Protein AF-A0A966NR68-F1 (afdb_monomer)

Foldseek 3Di:
DDPVVPPDDFDDFFDKDWDKAKLVFGWDQQDDDQAFPDWAWDDKDFDDDPPHTDIIITITITGGHRRDDDTGTDPNPPPD

Structure (mmCIF, N/CA/C/O backbone):
data_AF-A0A966NR68-F1
#
_entry.id   AF-A0A966NR68-F1
#
loop_
_atom_site.group_PDB
_atom_site.id
_atom_site.type_symbol
_atom_site.label_atom_id
_atom_site.label_alt_id
_atom_site.label_comp_id
_atom_site.label_asym_id
_atom_site.label_entity_id
_atom_site.label_seq_id
_atom_site.pdbx_PDB_ins_code
_atom_site.Cartn_x
_atom_site.Cartn_y
_atom_site.Cartn_z
_atom_site.occupancy
_atom_site.B_iso_or_equiv
_atom_site.auth_seq_id
_atom_site.auth_comp_id
_atom_site.auth_asym_id
_atom_site.auth_atom_id
_atom_site.pdbx_PDB_model_num
ATOM 1 N N . TYR A 1 1 ? -13.670 20.254 -9.239 1.00 49.12 1 TYR A N 1
ATOM 2 C CA . TYR A 1 1 ? -13.866 18.847 -9.600 1.00 49.12 1 TYR A CA 1
ATOM 3 C C . TYR A 1 1 ? -13.114 18.582 -10.877 1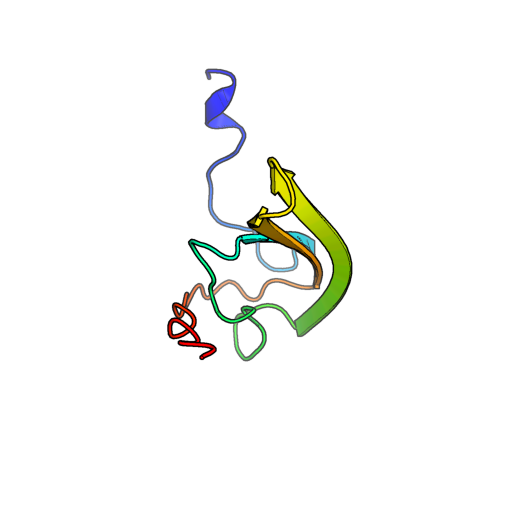.00 49.12 1 TYR A C 1
ATOM 5 O O . TYR A 1 1 ? -13.705 18.477 -11.948 1.00 49.12 1 TYR A O 1
ATOM 13 N N . ASP A 1 2 ? -11.792 18.564 -10.756 1.00 66.25 2 ASP A N 1
ATOM 14 C CA . ASP A 1 2 ? -10.938 17.991 -11.787 1.00 66.25 2 ASP A CA 1
ATOM 15 C C . ASP A 1 2 ? -10.694 16.499 -11.491 1.00 66.25 2 ASP A C 1
ATOM 17 O O . ASP A 1 2 ? -11.098 15.969 -10.456 1.00 66.25 2 ASP A O 1
ATOM 21 N N . GLN A 1 3 ? -10.089 15.793 -12.441 1.00 56.31 3 GLN A N 1
ATOM 22 C CA . GLN A 1 3 ? -9.803 14.359 -12.342 1.00 56.31 3 GLN A CA 1
ATOM 23 C C . GLN A 1 3 ? -8.791 14.018 -11.227 1.00 56.31 3 GLN A C 1
ATOM 25 O O . GLN A 1 3 ? -8.711 12.861 -10.806 1.00 56.31 3 GLN A O 1
ATOM 30 N N . PHE A 1 4 ? -8.037 15.003 -10.739 1.00 54.84 4 PHE A N 1
ATOM 31 C CA . PHE A 1 4 ? -7.012 14.836 -9.716 1.00 54.84 4 PHE A CA 1
ATOM 32 C C . PHE A 1 4 ? -7.575 15.011 -8.301 1.00 54.84 4 PHE A C 1
ATOM 34 O O . PHE A 1 4 ? -7.058 14.356 -7.397 1.00 54.84 4 PHE A O 1
ATOM 41 N N . ASP A 1 5 ? -8.692 15.738 -8.132 1.00 51.12 5 ASP A N 1
ATOM 42 C CA . ASP A 1 5 ? -9.483 15.840 -6.884 1.00 51.12 5 ASP A CA 1
ATOM 43 C C . ASP A 1 5 ? -9.910 14.474 -6.295 1.00 51.12 5 ASP A C 1
ATOM 45 O O . ASP A 1 5 ? -10.301 14.384 -5.133 1.00 51.12 5 ASP A O 1
ATOM 49 N N . LEU A 1 6 ? -9.846 13.392 -7.080 1.00 54.75 6 LEU A N 1
ATOM 50 C CA . LEU A 1 6 ? -10.324 12.056 -6.704 1.00 54.75 6 LEU A CA 1
ATOM 51 C C . LEU A 1 6 ? -9.340 11.216 -5.873 1.00 54.75 6 LEU A C 1
ATOM 53 O O . LEU A 1 6 ? -9.738 10.172 -5.358 1.00 54.75 6 LEU A O 1
ATOM 57 N N . TRP A 1 7 ? -8.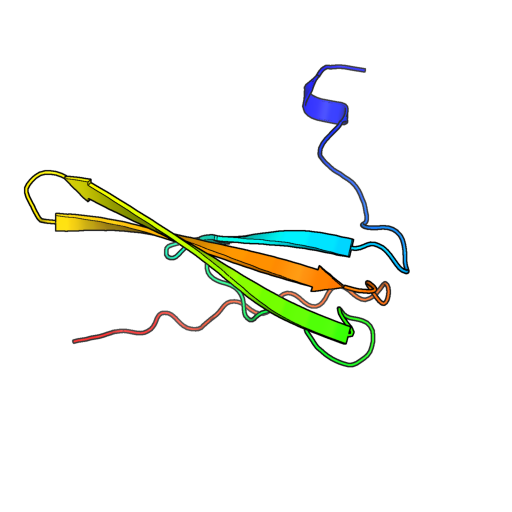074 11.622 -5.742 1.00 61.62 7 TRP A N 1
ATOM 58 C CA . TRP A 1 7 ? -7.019 10.730 -5.226 1.00 61.62 7 TRP A CA 1
ATOM 59 C C . TRP A 1 7 ? -6.327 11.230 -3.959 1.00 61.62 7 TRP A C 1
ATOM 61 O O . TRP A 1 7 ? -5.435 10.558 -3.441 1.00 61.62 7 TRP A O 1
ATOM 71 N N . PHE A 1 8 ? -6.733 12.387 -3.439 1.00 70.56 8 PHE A N 1
ATOM 72 C CA . PHE A 1 8 ? -6.184 12.953 -2.214 1.00 70.56 8 PHE A CA 1
ATOM 73 C C . PHE A 1 8 ? -7.266 13.141 -1.154 1.00 70.56 8 PHE A C 1
ATOM 75 O O . PHE A 1 8 ? -8.372 13.599 -1.420 1.00 70.56 8 PHE A O 1
ATOM 82 N N . GLY A 1 9 ? -6.941 12.768 0.078 1.00 77.25 9 GLY A N 1
ATOM 83 C CA . GLY A 1 9 ? -7.861 12.846 1.201 1.00 77.25 9 GLY A CA 1
ATOM 84 C C . GLY A 1 9 ? -7.398 11.9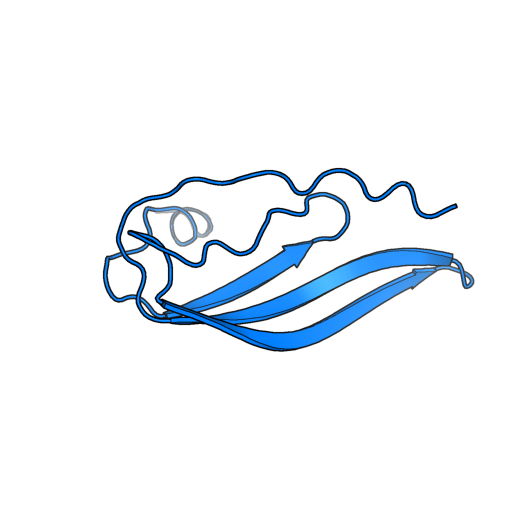83 2.362 1.00 77.25 9 GLY A C 1
ATOM 85 O O . GLY A 1 9 ? -6.463 11.187 2.248 1.00 77.25 9 GLY A O 1
ATOM 86 N N . SER A 1 10 ? -8.049 12.157 3.505 1.00 84.50 10 SER A N 1
ATOM 87 C CA . SER A 1 10 ? -7.834 11.285 4.654 1.00 84.50 10 SER A CA 1
ATOM 88 C C . SER A 1 10 ? -8.426 9.909 4.376 1.00 84.50 10 SER A C 1
ATOM 90 O O . SER A 1 10 ? -9.540 9.791 3.870 1.00 84.50 10 SER A O 1
ATOM 92 N N . LEU A 1 11 ? -7.695 8.862 4.748 1.00 88.69 11 LEU A N 1
ATOM 93 C CA . LEU A 1 11 ? -8.220 7.506 4.702 1.00 88.69 11 LEU A CA 1
ATOM 94 C C . LEU A 1 11 ? -9.291 7.344 5.799 1.00 88.69 11 LEU A C 1
ATOM 96 O O . LEU A 1 11 ? -8.968 7.580 6.968 1.00 88.69 11 LEU A O 1
ATOM 100 N N . PRO A 1 12 ? -10.537 6.946 5.474 1.00 91.69 12 PRO A N 1
ATOM 101 C CA . PRO A 1 12 ? -11.560 6.717 6.490 1.00 91.69 12 PRO A CA 1
ATOM 102 C C . PRO A 1 12 ? -11.160 5.590 7.444 1.00 91.69 12 PRO A C 1
ATOM 104 O O . PRO A 1 12 ? -10.546 4.602 7.024 1.00 91.69 12 PRO A O 1
ATOM 107 N N . GLU A 1 13 ? -11.531 5.703 8.717 1.00 95.56 13 GLU A N 1
ATOM 108 C CA . GLU A 1 13 ? -11.336 4.621 9.687 1.00 95.56 13 GLU A CA 1
ATOM 109 C C . GLU A 1 13 ? -12.025 3.327 9.223 1.00 95.56 13 GLU A C 1
ATOM 111 O O . GLU A 1 13 ? -13.081 3.341 8.593 1.00 95.56 13 GLU A O 1
ATOM 116 N N . GLY A 1 14 ? -11.388 2.189 9.489 1.00 96.19 14 GLY A N 1
ATOM 117 C CA . GLY A 1 14 ? -11.840 0.868 9.055 1.00 96.19 14 GLY A CA 1
ATOM 118 C C . GLY A 1 14 ? -11.503 0.505 7.604 1.00 96.19 14 GLY A C 1
ATOM 119 O O . GLY A 1 14 ? -11.661 -0.658 7.232 1.00 96.19 14 GLY A O 1
ATOM 120 N N . SER A 1 15 ? -10.988 1.438 6.796 1.00 95.62 15 SER A N 1
ATOM 121 C CA . SER A 1 15 ? -10.679 1.183 5.383 1.00 95.62 15 SER A CA 1
ATOM 122 C C . SER A 1 15 ? -9.591 0.126 5.185 1.00 95.62 15 SER A C 1
ATOM 124 O O . SER A 1 15 ? -8.660 -0.000 5.987 1.00 95.62 15 SER A O 1
ATOM 126 N N . ASN A 1 16 ? -9.686 -0.591 4.064 1.00 96.19 16 ASN A N 1
ATOM 127 C CA . ASN A 1 16 ? -8.644 -1.480 3.557 1.00 96.19 16 ASN A CA 1
ATOM 128 C C . ASN A 1 16 ? -8.054 -0.879 2.278 1.00 96.19 16 ASN A C 1
ATOM 130 O O . ASN A 1 16 ? -8.795 -0.313 1.475 1.00 96.19 16 ASN A O 1
ATOM 134 N N . VAL A 1 17 ? -6.746 -1.021 2.073 1.00 95.06 17 VAL A N 1
ATOM 135 C CA . VAL A 1 17 ? -6.039 -0.430 0.927 1.00 95.06 17 VAL A CA 1
ATOM 136 C C . VAL A 1 17 ? -5.005 -1.382 0.342 1.00 95.06 17 VAL A C 1
ATOM 138 O O . VAL A 1 17 ? -4.519 -2.295 1.012 1.00 95.06 17 VAL A O 1
ATOM 141 N N . ILE A 1 18 ? -4.625 -1.115 -0.905 1.00 95.88 18 ILE A N 1
ATOM 142 C CA . ILE A 1 18 ? -3.358 -1.577 -1.464 1.00 95.88 18 ILE A CA 1
ATOM 143 C C . ILE A 1 18 ? -2.327 -0.487 -1.184 1.00 95.88 18 ILE A C 1
ATOM 145 O O . ILE A 1 18 ? -2.415 0.611 -1.726 1.00 95.88 18 ILE A O 1
ATOM 149 N N . LEU A 1 19 ? -1.379 -0.781 -0.301 1.00 93.88 19 LEU A N 1
ATOM 150 C CA . LEU A 1 19 ? -0.254 0.092 -0.007 1.00 93.88 19 LEU A CA 1
ATOM 151 C C . LEU A 1 19 ? 0.863 -0.182 -1.012 1.00 93.88 19 LEU A C 1
ATOM 153 O O . LEU A 1 19 ? 1.299 -1.324 -1.150 1.00 93.88 19 LEU A O 1
ATOM 157 N N . LEU A 1 20 ? 1.329 0.872 -1.675 1.00 94.00 20 LEU A N 1
ATOM 158 C CA . LEU A 1 20 ? 2.498 0.854 -2.547 1.00 94.00 20 LEU A CA 1
ATOM 159 C C . LEU A 1 20 ? 3.670 1.489 -1.797 1.00 94.00 20 LEU A C 1
ATOM 161 O O . LEU A 1 20 ? 3.595 2.653 -1.404 1.00 94.00 20 LEU A O 1
ATOM 165 N N . ASN A 1 21 ? 4.744 0.727 -1.605 1.00 92.81 21 ASN A N 1
ATOM 166 C CA . ASN A 1 21 ? 6.003 1.223 -1.065 1.00 92.81 21 ASN A CA 1
ATOM 167 C C . ASN A 1 21 ? 7.035 1.367 -2.188 1.00 92.81 21 ASN A C 1
ATOM 169 O O . ASN A 1 21 ? 7.237 0.430 -2.957 1.00 92.81 21 ASN A O 1
ATOM 173 N N . TRP A 1 22 ? 7.687 2.525 -2.282 1.00 93.00 22 TRP A N 1
ATOM 174 C CA . TRP A 1 22 ? 8.654 2.849 -3.329 1.00 93.00 22 TRP A CA 1
ATOM 175 C C . TRP A 1 22 ? 10.065 2.914 -2.746 1.00 93.00 22 TRP A C 1
ATOM 177 O O . TRP A 1 22 ? 10.309 3.688 -1.824 1.00 93.00 22 TRP A O 1
ATOM 187 N N . SER A 1 23 ? 11.021 2.168 -3.303 1.00 89.81 23 SER A N 1
ATOM 188 C CA . SER A 1 23 ? 12.384 2.065 -2.759 1.00 89.81 23 SER A CA 1
ATOM 189 C C . SER A 1 23 ? 13.097 3.404 -2.566 1.00 89.81 23 SER A C 1
ATOM 191 O O . SER A 1 23 ? 13.828 3.569 -1.594 1.00 89.81 23 SER A O 1
ATOM 193 N N . GLN A 1 24 ? 12.886 4.380 -3.456 1.00 89.31 24 GLN A N 1
ATOM 194 C CA . GLN A 1 24 ? 13.505 5.704 -3.318 1.00 89.31 24 GLN A CA 1
ATOM 195 C C . GLN A 1 24 ? 12.807 6.600 -2.280 1.00 89.31 24 GLN A C 1
ATOM 197 O O . GLN A 1 24 ? 13.390 7.585 -1.826 1.00 89.31 24 GLN A O 1
ATOM 202 N N . MET A 1 25 ? 11.578 6.268 -1.877 1.00 87.75 25 MET A N 1
ATOM 203 C CA . MET A 1 25 ? 10.798 7.015 -0.890 1.00 87.75 25 MET A CA 1
ATOM 204 C C . MET A 1 25 ? 10.125 6.066 0.108 1.00 87.75 25 MET A C 1
ATOM 206 O O . MET A 1 25 ? 8.918 6.141 0.338 1.00 87.75 25 MET A O 1
ATOM 210 N N . SER A 1 26 ? 10.920 5.164 0.691 1.00 87.50 26 SER A N 1
ATOM 211 C CA . SER A 1 26 ? 10.380 4.135 1.578 1.00 87.50 26 SER A CA 1
ATOM 212 C C . SER A 1 26 ? 9.970 4.699 2.936 1.00 87.50 26 SER A C 1
ATOM 214 O O . SER A 1 26 ? 10.677 5.506 3.555 1.00 87.50 26 SER A O 1
ATOM 216 N N . PHE A 1 27 ? 8.824 4.230 3.414 1.00 89.44 27 PHE A N 1
ATOM 217 C CA . PHE A 1 27 ? 8.340 4.432 4.772 1.00 89.44 27 PHE A CA 1
ATOM 218 C C . PHE A 1 27 ? 8.159 3.076 5.437 1.00 89.44 27 PHE A C 1
ATOM 220 O O . PHE A 1 27 ? 7.800 2.093 4.789 1.00 89.44 27 PHE A O 1
ATOM 227 N N . LYS A 1 28 ? 8.336 3.036 6.757 1.00 90.44 28 LYS A N 1
ATOM 228 C CA . LYS A 1 28 ? 7.950 1.858 7.529 1.00 90.44 28 LYS A CA 1
ATOM 229 C C . LYS A 1 28 ? 6.455 1.581 7.313 1.00 90.44 28 LYS A C 1
ATOM 231 O O . LYS A 1 28 ? 5.665 2.531 7.368 1.00 90.44 28 LYS A O 1
ATOM 236 N N . PRO A 1 29 ? 6.050 0.313 7.119 1.00 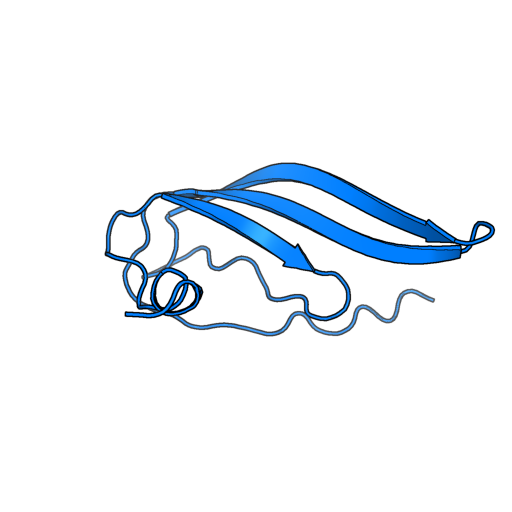90.44 29 PRO A N 1
ATOM 237 C CA . PRO A 1 29 ? 4.643 -0.045 7.016 1.00 90.44 29 PRO A CA 1
ATOM 238 C C . PRO A 1 29 ? 3.854 0.481 8.227 1.00 90.44 29 PRO A C 1
ATOM 240 O O . PRO A 1 29 ? 4.261 0.223 9.364 1.00 90.44 29 PRO A O 1
ATOM 243 N N . PRO A 1 30 ? 2.744 1.211 8.020 1.00 93.38 30 PRO A N 1
ATOM 244 C CA . PRO A 1 30 ? 1.985 1.810 9.109 1.00 93.38 30 PRO A CA 1
ATOM 245 C C . PRO A 1 30 ? 1.078 0.762 9.772 1.00 93.38 30 PRO A C 1
ATOM 247 O O . PRO A 1 30 ? -0.123 0.699 9.507 1.00 9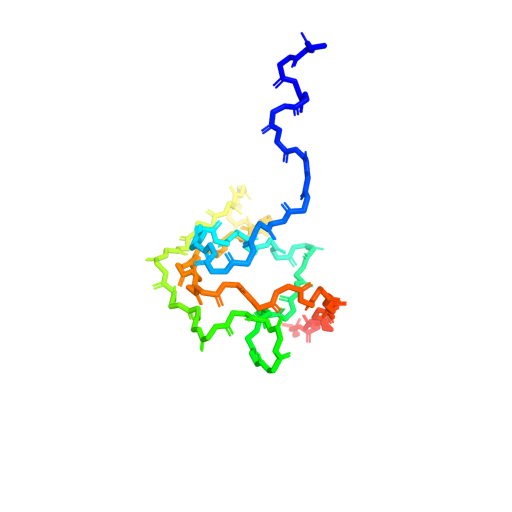3.38 30 PRO A O 1
ATOM 250 N N . VAL A 1 31 ? 1.669 -0.093 10.608 1.00 95.00 31 VAL A N 1
ATOM 251 C CA . VAL A 1 31 ? 0.990 -1.157 11.359 1.00 95.00 31 VAL A CA 1
ATOM 252 C C . VAL A 1 31 ? 1.212 -0.941 12.854 1.00 95.00 31 VAL A C 1
ATOM 254 O O . VAL A 1 31 ? 2.350 -0.801 13.297 1.00 95.00 31 VAL A O 1
ATOM 257 N N . GLY A 1 32 ? 0.135 -0.946 13.643 1.00 91.44 32 GLY A N 1
ATOM 258 C CA . GLY A 1 32 ? 0.201 -0.718 15.088 1.00 91.44 32 GLY A CA 1
ATOM 259 C C . GLY A 1 32 ? -0.968 0.103 15.624 1.00 91.44 32 GLY A C 1
ATOM 260 O O . GLY A 1 32 ? -1.998 0.255 14.967 1.00 91.44 32 GLY A O 1
ATOM 261 N N . GLU A 1 33 ? -0.820 0.627 16.840 1.00 93.06 33 GLU A N 1
ATOM 262 C CA . GLU A 1 33 ? -1.878 1.376 17.520 1.00 93.06 33 GLU A CA 1
ATOM 263 C C . GLU A 1 33 ? -2.317 2.609 16.709 1.00 93.06 33 GLU A C 1
ATOM 265 O O . GLU A 1 33 ? -1.519 3.491 16.393 1.00 93.06 33 GLU A O 1
ATOM 270 N N . GLY A 1 34 ? -3.607 2.665 16.361 1.00 93.56 34 GLY A N 1
ATOM 271 C CA . GLY A 1 34 ? -4.182 3.736 15.541 1.00 93.56 34 GLY A CA 1
ATOM 272 C C . GLY A 1 34 ? -3.804 3.693 14.055 1.00 93.56 34 GLY A C 1
ATOM 273 O O . GLY A 1 34 ? -4.211 4.579 13.311 1.00 93.56 34 GLY A O 1
ATOM 274 N N . GLN A 1 35 ? -3.063 2.680 13.603 1.00 96.31 35 GLN A N 1
ATOM 275 C CA . GLN A 1 35 ? -2.702 2.484 12.197 1.00 96.31 35 GLN A CA 1
ATOM 276 C C . GLN A 1 35 ? -3.437 1.267 11.613 1.00 96.31 35 GLN A C 1
ATOM 278 O O . GLN A 1 35 ? -4.526 0.936 12.077 1.00 96.31 35 GLN A O 1
ATOM 283 N N . PHE A 1 36 ? -2.913 0.613 10.570 1.00 97.06 36 PHE A N 1
ATOM 284 C CA . PHE A 1 36 ? -3.519 -0.631 10.090 1.00 97.06 36 PHE A CA 1
ATOM 285 C C . PHE A 1 36 ? -3.313 -1.766 11.092 1.00 97.06 36 PHE A C 1
ATOM 287 O O . PHE A 1 36 ? -2.282 -1.852 11.761 1.00 97.06 36 PHE A O 1
ATOM 294 N N . ARG A 1 37 ? -4.270 -2.699 11.145 1.00 96.75 37 ARG A N 1
ATOM 295 C CA . ARG A 1 37 ? -4.130 -3.920 11.953 1.00 96.75 37 ARG A CA 1
ATOM 296 C C . ARG A 1 37 ? -3.103 -4.880 11.364 1.00 96.75 37 ARG A C 1
ATOM 298 O O . ARG A 1 37 ? -2.400 -5.568 12.094 1.00 96.75 37 ARG A O 1
ATOM 305 N N . THR A 1 38 ? -3.082 -4.989 10.039 1.00 96.62 38 THR A N 1
ATOM 306 C CA . THR A 1 38 ? -2.196 -5.892 9.298 1.00 96.62 38 THR A CA 1
ATOM 307 C C . THR A 1 38 ? -1.879 -5.266 7.944 1.00 96.62 38 THR A C 1
ATOM 309 O O . THR A 1 38 ? -2.727 -4.573 7.378 1.00 96.62 38 THR A O 1
ATOM 312 N N . CYS A 1 39 ? -0.682 -5.540 7.430 1.00 96.44 39 CYS A N 1
ATOM 313 C CA . CYS A 1 39 ? -0.307 -5.329 6.038 1.00 96.44 39 CYS A CA 1
ATOM 314 C C . CYS A 1 39 ? 0.378 -6.605 5.546 1.00 96.44 39 CYS A C 1
ATOM 316 O O . CYS A 1 39 ? 1.476 -6.924 6.001 1.00 96.44 39 CYS A O 1
ATOM 318 N N . ARG A 1 40 ? -0.273 -7.359 4.654 1.00 97.19 40 ARG A N 1
ATOM 319 C CA . ARG A 1 40 ? 0.328 -8.559 4.048 1.00 97.19 40 ARG A CA 1
ATOM 320 C C . ARG A 1 40 ? 0.985 -8.206 2.712 1.00 97.19 40 ARG A C 1
ATOM 322 O O . ARG A 1 40 ? 0.333 -7.520 1.924 1.00 97.19 40 ARG A O 1
ATOM 329 N N . PRO A 1 41 ? 2.199 -8.693 2.412 1.00 96.94 41 PRO A N 1
ATOM 330 C CA . PRO A 1 41 ? 2.776 -8.557 1.079 1.00 96.94 41 PRO A CA 1
ATOM 331 C C . PRO A 1 41 ? 1.868 -9.193 0.020 1.00 96.94 41 PRO A C 1
ATOM 333 O O . PRO A 1 41 ? 1.238 -10.222 0.274 1.00 96.94 41 PRO A O 1
ATOM 336 N N . LEU A 1 42 ? 1.799 -8.571 -1.153 1.00 97.81 42 LEU A N 1
ATOM 337 C CA . LEU A 1 42 ? 1.079 -9.077 -2.320 1.00 97.81 42 LEU A CA 1
ATOM 338 C C . LEU A 1 42 ? 2.030 -9.363 -3.471 1.00 97.81 42 LEU A C 1
ATOM 340 O O . LEU A 1 42 ? 2.026 -10.470 -3.996 1.00 97.81 42 LEU A O 1
ATOM 344 N N . ASP A 1 43 ? 2.812 -8.359 -3.863 1.00 96.88 43 ASP A N 1
ATOM 345 C CA . ASP A 1 43 ? 3.655 -8.431 -5.049 1.00 96.88 43 ASP A CA 1
ATOM 346 C C . ASP A 1 43 ? 4.828 -7.449 -4.956 1.00 96.88 43 ASP A C 1
ATOM 348 O O . ASP A 1 43 ? 4.860 -6.554 -4.102 1.00 96.88 43 ASP A O 1
ATOM 352 N N . ARG A 1 44 ? 5.801 -7.629 -5.844 1.00 95.31 44 ARG A N 1
ATOM 353 C CA . ARG A 1 44 ? 6.985 -6.798 -5.975 1.00 95.31 44 ARG A CA 1
ATOM 354 C C . ARG A 1 44 ? 7.305 -6.579 -7.447 1.00 95.31 44 ARG A C 1
ATOM 356 O O . ARG A 1 44 ? 7.612 -7.519 -8.172 1.00 95.31 44 ARG A O 1
ATOM 363 N N . LEU A 1 45 ? 7.348 -5.315 -7.847 1.00 94.88 45 LEU A N 1
ATOM 364 C CA . LEU A 1 45 ? 7.765 -4.899 -9.178 1.00 94.88 45 LEU A CA 1
ATOM 365 C C . LEU A 1 45 ? 9.160 -4.280 -9.114 1.00 94.88 45 LEU A C 1
ATOM 367 O O . LEU A 1 45 ? 9.367 -3.263 -8.452 1.00 94.88 45 LEU A O 1
ATOM 371 N N . SER A 1 46 ? 10.108 -4.874 -9.831 1.00 94.25 46 SER A N 1
ATOM 372 C CA . SER A 1 46 ? 11.452 -4.324 -10.010 1.00 94.25 46 SER A CA 1
ATOM 373 C C . SER A 1 46 ? 11.569 -3.673 -11.382 1.00 94.25 46 SER A C 1
ATOM 375 O O . SER A 1 46 ? 11.303 -4.304 -12.402 1.00 94.25 46 SER A O 1
ATOM 377 N N . ILE A 1 47 ? 11.989 -2.413 -11.399 1.00 94.06 47 ILE A N 1
ATOM 378 C CA . ILE A 1 47 ? 12.272 -1.649 -12.609 1.00 94.06 47 ILE A CA 1
ATOM 379 C C . ILE A 1 47 ? 13.782 -1.568 -12.772 1.00 94.06 47 ILE A C 1
ATOM 381 O O . ILE A 1 47 ? 14.486 -1.079 -11.885 1.00 94.06 47 ILE A O 1
ATOM 385 N N . GLY A 1 48 ? 14.271 -2.035 -13.916 1.00 93.69 48 GLY A N 1
ATOM 386 C CA . GLY A 1 48 ? 15.679 -1.959 -14.274 1.00 93.69 48 GLY A CA 1
ATOM 387 C C . GLY A 1 48 ? 15.888 -1.470 -15.699 1.00 93.69 48 GLY A C 1
ATOM 388 O O . GLY A 1 48 ? 14.982 -1.518 -16.530 1.00 93.69 48 GLY A O 1
ATOM 389 N N . HIS A 1 49 ? 17.098 -1.000 -15.973 1.00 93.25 49 HIS A N 1
ATOM 390 C CA . HIS A 1 49 ? 17.528 -0.548 -17.289 1.00 93.25 49 HIS A CA 1
ATOM 391 C C . HIS A 1 49 ? 18.990 -0.940 -17.489 1.00 93.25 49 HIS A C 1
ATOM 393 O O . HIS A 1 49 ? 19.814 -0.706 -16.614 1.00 93.25 49 HIS A O 1
ATOM 399 N N . MET A 1 50 ? 19.309 -1.575 -18.621 1.00 93.88 50 MET A N 1
ATOM 400 C CA . MET A 1 50 ? 20.670 -2.048 -18.931 1.00 93.88 50 MET A CA 1
ATOM 401 C C . MET A 1 50 ? 21.296 -2.943 -17.839 1.00 93.88 50 MET A C 1
ATOM 403 O O . MET A 1 50 ? 22.505 -2.946 -17.645 1.00 93.88 50 MET A O 1
ATOM 407 N N . GLY A 1 51 ? 20.473 -3.723 -17.130 1.00 88.00 51 GLY A N 1
ATOM 408 C CA . GLY A 1 51 ? 20.926 -4.603 -16.044 1.00 88.00 51 GLY A CA 1
ATOM 409 C C . GLY A 1 51 ? 21.093 -3.912 -14.686 1.00 88.00 51 GLY A C 1
ATOM 410 O O . GLY A 1 51 ? 21.300 -4.600 -13.691 1.00 88.00 51 GLY A O 1
ATOM 411 N N . GLU A 1 52 ? 20.936 -2.589 -14.615 1.00 88.88 52 GLU A N 1
ATOM 412 C CA . GLU A 1 52 ? 20.933 -1.842 -13.359 1.00 88.88 52 GLU A CA 1
ATOM 413 C C . GLU A 1 52 ? 19.527 -1.764 -12.764 1.00 88.88 52 GLU A C 1
ATOM 415 O O . GLU A 1 52 ? 18.542 -1.532 -13.472 1.00 88.88 52 GLU A O 1
ATOM 420 N N . ALA A 1 53 ? 19.427 -1.936 -11.446 1.00 88.88 53 ALA A N 1
ATOM 421 C CA . ALA A 1 53 ? 18.182 -1.744 -10.716 1.00 88.88 53 ALA A CA 1
ATOM 422 C C . ALA A 1 53 ? 17.941 -0.245 -10.494 1.00 88.88 53 ALA A C 1
ATOM 424 O O . ALA A 1 53 ? 18.709 0.417 -9.801 1.00 88.88 53 ALA A O 1
ATOM 425 N N . LEU A 1 54 ? 16.854 0.282 -11.059 1.00 91.25 54 LEU A N 1
ATOM 426 C CA . LEU A 1 54 ? 16.481 1.690 -10.922 1.00 91.25 54 LEU A CA 1
ATOM 427 C C . LEU A 1 54 ? 15.482 1.911 -9.795 1.00 91.25 54 LEU A C 1
ATOM 429 O O . LEU A 1 54 ? 15.507 2.946 -9.134 1.00 91.25 54 LEU A O 1
ATOM 433 N N . SER A 1 55 ? 14.541 0.987 -9.614 1.00 92.56 55 SER A N 1
ATOM 434 C CA . SER A 1 55 ? 13.485 1.143 -8.623 1.00 92.56 55 SER A CA 1
ATOM 435 C C . SER A 1 55 ? 12.838 -0.182 -8.259 1.00 92.56 55 SER A C 1
ATOM 437 O O . SER A 1 55 ? 12.828 -1.129 -9.044 1.00 92.56 55 SER A O 1
ATOM 439 N N . GLN A 1 56 ? 12.255 -0.228 -7.072 1.00 94.12 56 GLN A N 1
ATOM 440 C CA . GLN A 1 56 ? 11.448 -1.330 -6.601 1.00 94.12 56 GLN A CA 1
ATOM 441 C C . GLN A 1 56 ? 10.167 -0.788 -5.976 1.00 94.12 56 GLN A C 1
ATOM 443 O O . GLN A 1 56 ? 10.189 0.162 -5.190 1.00 94.12 56 GLN A O 1
ATOM 448 N N . PHE A 1 57 ? 9.059 -1.430 -6.324 1.00 94.44 57 PHE A N 1
ATOM 449 C CA . PHE A 1 57 ? 7.743 -1.180 -5.763 1.00 94.44 57 PHE A CA 1
ATOM 450 C C . PHE A 1 57 ? 7.262 -2.435 -5.052 1.00 94.44 57 PHE A C 1
ATOM 452 O O . PHE A 1 57 ? 7.228 -3.510 -5.647 1.00 94.44 57 PHE A O 1
ATOM 459 N N . GLU A 1 58 ? 6.888 -2.307 -3.787 1.00 95.62 58 GLU A N 1
ATOM 460 C CA . GLU A 1 58 ? 6.303 -3.397 -3.010 1.00 95.62 58 GLU A CA 1
ATOM 461 C C . GLU A 1 58 ? 4.833 -3.097 -2.751 1.00 95.62 58 GLU A C 1
ATOM 463 O O . GLU A 1 58 ? 4.489 -2.029 -2.244 1.00 95.62 58 GLU A O 1
ATOM 468 N N . LEU A 1 59 ? 3.962 -4.038 -3.108 1.00 96.50 59 LEU A N 1
ATOM 469 C CA . LEU A 1 59 ? 2.528 -3.931 -2.893 1.00 96.50 59 LEU A CA 1
ATOM 470 C C . LEU A 1 59 ? 2.136 -4.756 -1.675 1.00 96.50 59 LEU A C 1
ATOM 472 O O . LEU A 1 59 ? 2.529 -5.914 -1.544 1.00 96.50 59 LEU A O 1
ATOM 476 N N . SER A 1 60 ? 1.332 -4.173 -0.792 1.00 97.12 60 SER A N 1
ATOM 477 C CA . SER A 1 60 ? 0.790 -4.850 0.385 1.00 97.12 60 SER A CA 1
ATOM 478 C C . SER A 1 60 ? -0.704 -4.592 0.533 1.00 97.12 60 SER A C 1
ATOM 480 O O . SER A 1 60 ? -1.172 -3.485 0.296 1.00 97.12 60 SER A O 1
ATOM 482 N N . TYR A 1 61 ? -1.465 -5.593 0.968 1.00 97.75 61 TYR A N 1
ATOM 483 C CA . TYR A 1 61 ? -2.858 -5.405 1.366 1.00 97.75 61 TYR A CA 1
ATOM 484 C C . TYR A 1 61 ? -2.917 -5.049 2.845 1.00 97.75 61 TYR A C 1
ATOM 486 O O . TYR A 1 61 ? -2.629 -5.897 3.693 1.00 97.75 61 TYR A O 1
ATOM 494 N N . CYS A 1 62 ? -3.286 -3.807 3.136 1.00 97.25 62 CYS A N 1
ATOM 495 C CA . CYS A 1 62 ? -3.384 -3.267 4.483 1.00 97.25 62 CYS A CA 1
ATOM 496 C C . CYS A 1 62 ? -4.843 -3.156 4.920 1.00 97.25 62 CYS A C 1
ATO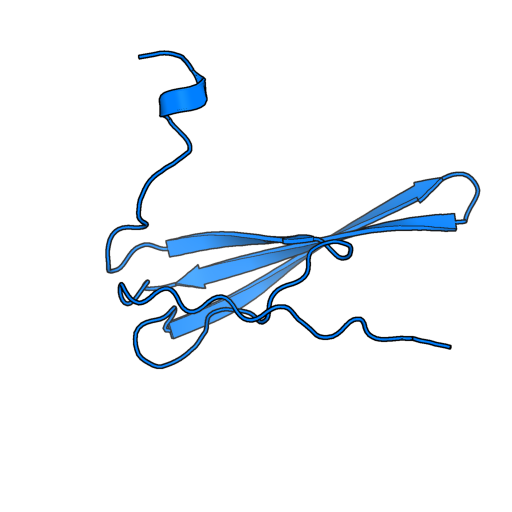M 498 O O . CYS A 1 62 ? -5.694 -2.720 4.143 1.00 97.25 62 CYS A O 1
ATOM 500 N N . GLN A 1 63 ? -5.145 -3.560 6.155 1.00 97.50 63 GLN A N 1
ATOM 501 C CA . GLN A 1 63 ? -6.524 -3.724 6.615 1.00 97.50 63 GLN A CA 1
ATOM 502 C C . GLN A 1 63 ? -6.845 -2.969 7.899 1.00 97.50 63 GLN A C 1
ATOM 504 O O . GLN A 1 63 ? -6.087 -3.023 8.870 1.00 97.50 63 GLN A O 1
ATOM 509 N N . GLY A 1 64 ? -8.032 -2.357 7.920 1.00 97.06 64 GLY A N 1
ATOM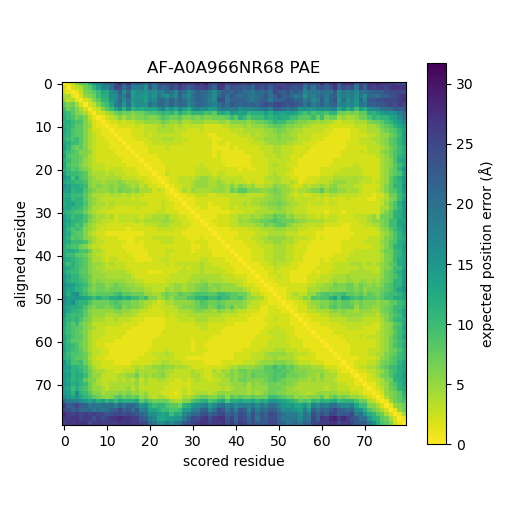 510 C CA . GLY A 1 64 ? -8.622 -1.712 9.088 1.00 97.06 64 GLY A CA 1
ATOM 511 C C . GLY A 1 64 ? -7.814 -0.519 9.581 1.00 97.06 64 GLY A C 1
ATOM 512 O O . GLY A 1 64 ? -7.197 -0.607 10.637 1.00 97.06 64 GLY A O 1
ATOM 513 N N . TRP A 1 65 ? -7.809 0.572 8.816 1.00 97.12 65 TRP A N 1
ATOM 514 C CA . TRP A 1 65 ? -7.150 1.819 9.206 1.00 97.12 65 TRP A CA 1
ATOM 515 C C . TRP A 1 65 ? -7.690 2.390 10.528 1.00 97.12 65 TRP A C 1
ATOM 517 O O . TRP A 1 65 ? -8.899 2.526 10.684 1.00 97.12 65 TRP A O 1
ATOM 527 N N . GLY A 1 66 ? -6.807 2.757 11.461 1.00 96.12 66 GLY A N 1
ATOM 528 C CA . GLY A 1 66 ? -7.172 3.274 12.788 1.00 96.12 66 GLY A CA 1
ATOM 529 C C . GLY A 1 66 ? -7.188 4.802 12.941 1.00 96.12 66 GLY A C 1
ATOM 530 O O . GLY A 1 66 ? -7.268 5.283 14.068 1.00 96.12 66 GLY A O 1
ATOM 531 N N . GLY A 1 67 ? -7.058 5.569 11.853 1.00 94.00 67 GLY A N 1
ATOM 532 C CA . GLY A 1 67 ? -7.232 7.030 11.870 1.00 94.00 67 GLY A CA 1
ATOM 533 C C . GLY A 1 67 ? -5.997 7.863 12.243 1.00 94.00 67 GLY A C 1
ATOM 534 O O . GLY A 1 67 ? -6.004 9.075 12.035 1.00 94.00 67 GLY A O 1
ATOM 535 N N . LYS A 1 68 ? -4.906 7.261 12.737 1.00 92.69 68 LYS A N 1
ATOM 536 C CA . LYS A 1 68 ? -3.701 7.983 13.187 1.00 92.69 68 LYS A CA 1
ATOM 537 C C . LYS A 1 68 ? -2.528 7.811 12.224 1.00 92.69 68 LYS A C 1
ATOM 539 O O . LYS A 1 68 ? -1.758 6.854 12.300 1.00 92.69 68 LYS A O 1
ATOM 544 N N . ALA A 1 69 ? -2.333 8.788 11.343 1.00 87.06 69 ALA A N 1
ATOM 545 C CA . ALA A 1 69 ? -1.143 8.842 10.498 1.00 87.06 69 ALA A CA 1
ATOM 546 C C . ALA A 1 69 ? 0.108 9.180 11.331 1.00 87.06 69 ALA A C 1
ATOM 548 O O . ALA A 1 69 ? 0.148 10.199 12.013 1.00 87.06 69 ALA A O 1
ATOM 549 N N . ASN A 1 70 ? 1.141 8.336 11.252 1.00 89.44 70 ASN A N 1
ATO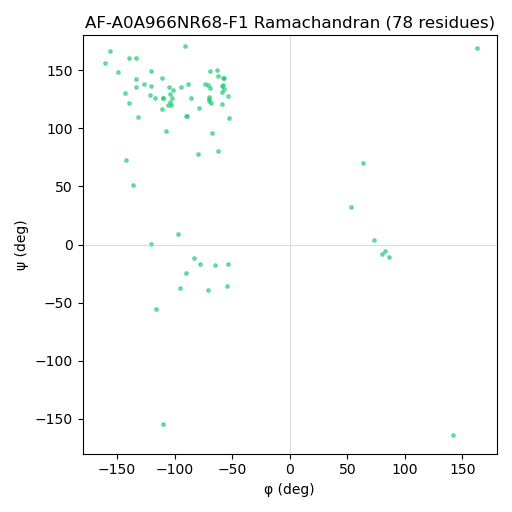M 550 C CA . ASN A 1 70 ? 2.472 8.623 11.800 1.00 89.44 70 ASN A CA 1
ATOM 551 C C . ASN A 1 70 ? 3.551 8.070 10.850 1.00 89.44 70 ASN A C 1
ATOM 553 O O . ASN A 1 70 ? 4.126 7.010 11.119 1.00 89.44 70 ASN A O 1
ATOM 557 N N . PRO A 1 71 ? 3.755 8.711 9.685 1.00 87.38 71 PRO A N 1
ATOM 558 C CA . PRO A 1 71 ? 4.681 8.221 8.676 1.00 87.38 71 PRO A CA 1
ATOM 559 C C . PRO A 1 71 ? 6.124 8.330 9.177 1.00 87.38 71 PRO A C 1
ATOM 561 O O . PRO A 1 71 ? 6.615 9.415 9.482 1.00 87.38 71 PRO A O 1
ATOM 564 N N . GLN A 1 72 ? 6.827 7.200 9.223 1.00 89.38 72 GLN A N 1
ATOM 565 C CA . GLN A 1 72 ? 8.250 7.151 9.554 1.00 89.38 72 GLN A CA 1
ATOM 566 C C . GLN A 1 72 ? 9.031 6.754 8.315 1.00 89.38 72 GLN A C 1
ATOM 568 O O . GLN A 1 72 ? 8.844 5.646 7.809 1.00 89.38 72 GLN A O 1
ATOM 573 N N . ARG A 1 73 ? 9.903 7.644 7.827 1.00 87.75 73 ARG A N 1
ATOM 574 C CA . ARG A 1 73 ? 10.812 7.286 6.736 1.00 87.75 73 ARG A CA 1
ATOM 575 C C . ARG A 1 73 ? 11.637 6.087 7.167 1.00 87.75 73 ARG A C 1
ATOM 577 O O . ARG A 1 73 ? 12.155 6.041 8.285 1.00 87.75 73 ARG A O 1
ATOM 584 N N . GLU A 1 74 ? 11.741 5.119 6.277 1.00 84.69 74 GLU A N 1
ATOM 585 C CA . GLU A 1 74 ? 12.705 4.060 6.468 1.00 84.69 74 GLU A CA 1
ATOM 586 C C . GLU A 1 74 ? 14.097 4.668 6.297 1.00 84.69 74 GLU A C 1
ATOM 588 O O . GLU A 1 74 ? 14.322 5.501 5.411 1.00 84.69 74 GLU A O 1
ATOM 593 N N . ALA A 1 75 ? 15.017 4.331 7.200 1.00 75.88 75 ALA A N 1
ATOM 594 C CA . ALA A 1 75 ? 16.391 4.773 7.037 1.00 75.88 75 ALA A CA 1
ATOM 595 C C . ALA A 1 75 ? 16.891 4.227 5.699 1.00 75.88 75 ALA A C 1
ATOM 597 O O . ALA A 1 75 ? 16.626 3.066 5.380 1.00 75.88 75 ALA A O 1
ATOM 598 N N . LEU A 1 76 ? 17.597 5.054 4.922 1.00 63.53 76 LEU A N 1
ATOM 599 C CA . LEU A 1 76 ? 18.284 4.574 3.730 1.00 63.53 76 LEU A CA 1
ATOM 600 C C . LEU A 1 76 ? 19.158 3.399 4.168 1.00 63.53 76 LEU A C 1
ATOM 602 O O . LEU A 1 76 ? 20.131 3.581 4.901 1.00 63.53 76 LEU A O 1
ATOM 606 N N . SER A 1 77 ? 18.777 2.187 3.767 1.00 54.38 77 SER A N 1
ATOM 607 C CA . SER A 1 77 ? 19.654 1.039 3.897 1.00 54.38 77 SER A CA 1
ATOM 608 C C . SER A 1 77 ? 20.789 1.312 2.921 1.00 54.38 77 SER A C 1
ATOM 610 O O . SER A 1 77 ? 20.643 1.099 1.719 1.00 54.38 77 SER A O 1
ATOM 612 N N . LEU A 1 78 ? 21.892 1.865 3.433 1.00 48.09 78 LEU A N 1
ATOM 613 C CA . LEU A 1 78 ? 23.190 1.806 2.777 1.00 48.09 78 LEU A CA 1
ATOM 614 C C . LEU A 1 78 ? 23.544 0.320 2.712 1.00 48.09 78 LEU A C 1
ATOM 616 O O . LEU A 1 78 ? 24.211 -0.214 3.597 1.00 48.09 78 LEU A O 1
ATOM 620 N N . ARG A 1 79 ? 22.983 -0.387 1.730 1.00 43.12 79 ARG A N 1
ATOM 621 C CA . ARG A 1 79 ? 23.501 -1.695 1.361 1.00 43.12 79 ARG A CA 1
ATOM 622 C C . ARG A 1 79 ? 24.856 -1.434 0.690 1.00 43.12 79 ARG A C 1
ATOM 624 O O . ARG A 1 79 ? 24.896 -0.555 -0.174 1.00 43.12 79 ARG A O 1
ATOM 631 N N . PRO A 1 80 ? 25.938 -2.088 1.148 1.00 40.47 80 PRO A N 1
ATOM 632 C CA . PRO A 1 80 ? 27.248 -1.979 0.515 1.00 40.47 80 PRO A CA 1
ATOM 633 C C . PRO A 1 80 ? 27.224 -2.492 -0.926 1.00 40.47 80 PRO A C 1
ATOM 635 O O . PRO A 1 80 ? 26.334 -3.319 -1.246 1.00 40.47 80 PRO A O 1
#

Secondary structure (DSSP, 8-state):
--SSTTS-SPPPTT--EEEEEEGGG-B---BSTTSBSEEEEEEEEEEEETTEEEEEEEEEEEE---S-----BPP-----

Sequence (80 aa):
YDQFDLWFGSLPEGSNVILLNWSQMSFKPPVGEGQFRTCRPLDRLSIGHMGEALSQFELSYCQGWGGKANPQREALSLRP

Nearest PDB structures (foldseek):
  1mog-assembly1_A  TM=4.662E-01  e=3.641E+00  Halobacterium salinarum
  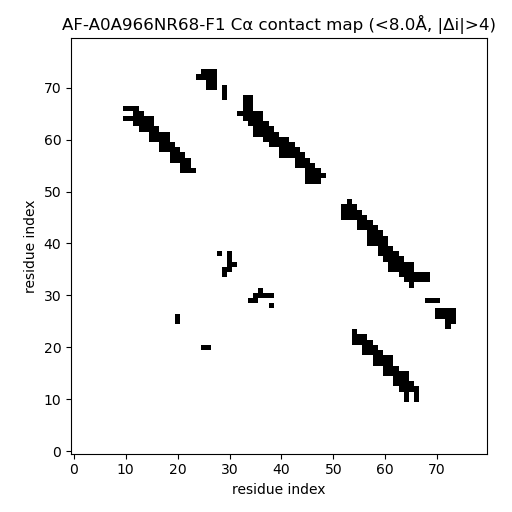3oqt-assembly1_C-3  TM=5.162E-01  e=9.973E+00  Mycobacterium tuberculosis

Mean predicted aligned error: 6.46 Å

Solvent-accessible surface area (backbone atoms only — not comparable to full-atom values): 4972 Å² total; per-residue (Å²): 136,57,89,70,67,77,79,69,78,82,73,58,67,60,42,66,47,79,45,77,41,36,65,93,69,36,54,54,79,67,59,50,93,39,22,15,76,44,65,45,83,74,52,73,51,76,44,64,58,98,88,41,81,76,45,40,38,39,34,22,50,29,34,40,28,46,69,49,89,74,90,42,71,47,74,83,77,82,72,130

Radius of gyration: 14.84 Å; Cα contacts (8 Å, |Δi|>4): 134; chains: 1; bounding box: 41×28×36 Å

pLDDT: mean 86.57, std 14.92, range [40.47, 97.81]